Protein AF-A0A319E887-F1 (afdb_monomer_lite)

Structure (mmCIF, N/CA/C/O backbone):
data_AF-A0A319E887-F1
#
_entry.id   AF-A0A319E887-F1
#
loop_
_atom_site.group_PDB
_atom_site.id
_atom_site.type_symbol
_atom_site.label_atom_id
_atom_site.label_alt_id
_atom_site.label_comp_id
_atom_site.label_asym_id
_atom_site.label_entity_id
_atom_site.label_seq_id
_atom_site.pdbx_PDB_ins_code
_atom_site.Cartn_x
_atom_site.Cartn_y
_atom_site.Cartn_z
_atom_site.occupancy
_atom_site.B_iso_or_equiv
_atom_site.auth_seq_id
_atom_site.auth_comp_id
_atom_site.auth_asym_id
_atom_site.auth_atom_id
_atom_site.pdbx_PDB_model_num
ATOM 1 N N . LEU A 1 1 ? -23.318 -14.207 15.884 1.00 44.56 1 LEU A N 1
ATOM 2 C CA . LEU A 1 1 ? -22.005 -13.521 15.954 1.00 44.56 1 LEU A CA 1
ATOM 3 C C . LEU A 1 1 ? -22.056 -12.287 15.061 1.00 44.56 1 LEU A C 1
ATOM 5 O O . LEU A 1 1 ? -21.922 -12.407 13.850 1.00 44.56 1 LEU A O 1
ATOM 9 N N . SER A 1 2 ? -22.345 -11.119 15.631 1.00 49.19 2 SER A N 1
ATOM 10 C CA . SER A 1 2 ? -22.361 -9.844 14.908 1.00 49.19 2 SER A CA 1
ATOM 11 C C . SER A 1 2 ? -20.940 -9.497 14.448 1.00 49.19 2 SER A C 1
ATOM 13 O O . SER A 1 2 ? -20.054 -9.247 15.262 1.00 49.19 2 SER A O 1
ATOM 15 N N . ARG A 1 3 ? -20.697 -9.515 13.132 1.00 58.97 3 ARG A N 1
ATOM 16 C CA . ARG A 1 3 ? -19.466 -8.973 12.545 1.00 58.97 3 ARG A CA 1
ATOM 17 C C . ARG A 1 3 ? -19.512 -7.457 12.712 1.00 58.97 3 ARG A C 1
ATOM 19 O O . ARG A 1 3 ? -20.282 -6.795 12.025 1.00 58.97 3 ARG A O 1
ATOM 26 N N . LEU A 1 4 ? -18.730 -6.914 13.643 1.00 59.38 4 LEU A N 1
ATOM 27 C CA . LEU A 1 4 ? -18.526 -5.468 13.698 1.00 59.38 4 LEU A CA 1
ATOM 28 C C . LEU A 1 4 ? -17.950 -5.005 12.349 1.00 59.38 4 LEU A C 1
ATOM 30 O O . LEU A 1 4 ? -17.060 -5.682 11.822 1.00 59.38 4 LEU A O 1
ATOM 34 N N . PRO A 1 5 ? -18.423 -3.881 11.788 1.00 69.31 5 PRO A N 1
ATOM 35 C CA . PRO A 1 5 ? -17.840 -3.333 10.573 1.00 69.31 5 PRO A CA 1
ATOM 36 C C . PRO A 1 5 ? -16.349 -3.052 10.804 1.00 69.31 5 PRO A C 1
ATOM 38 O O . PRO A 1 5 ? -15.955 -2.466 11.817 1.00 69.31 5 PRO A O 1
ATOM 41 N N . SER A 1 6 ? -15.504 -3.505 9.879 1.00 81.06 6 SER A N 1
ATOM 42 C CA . SER A 1 6 ? -14.066 -3.244 9.905 1.00 81.06 6 SER A CA 1
ATOM 43 C C . SER A 1 6 ? -13.723 -2.097 8.967 1.00 81.06 6 SER A C 1
ATOM 45 O O . SER A 1 6 ? -14.077 -2.142 7.792 1.00 81.06 6 SER A O 1
ATOM 47 N N . TRP A 1 7 ? -13.020 -1.093 9.477 1.00 86.81 7 TRP A N 1
ATOM 48 C CA . TRP A 1 7 ? -12.606 0.080 8.718 1.00 86.81 7 TRP A CA 1
ATOM 49 C C . TRP A 1 7 ? -11.103 0.030 8.487 1.00 86.81 7 TRP A C 1
ATOM 51 O O . TRP A 1 7 ? -10.331 -0.059 9.443 1.00 86.81 7 TRP A O 1
ATOM 61 N N . MET A 1 8 ? -10.689 0.105 7.225 1.00 88.69 8 MET A N 1
ATOM 62 C CA . MET A 1 8 ? -9.284 0.302 6.890 1.00 88.69 8 MET A CA 1
ATOM 63 C C . MET A 1 8 ? -8.912 1.766 7.105 1.00 88.69 8 MET A C 1
ATOM 65 O O . MET A 1 8 ? -9.598 2.668 6.630 1.00 88.69 8 MET A O 1
ATOM 69 N N . VAL A 1 9 ? -7.823 1.995 7.828 1.00 88.75 9 VAL A N 1
ATOM 70 C CA . VAL A 1 9 ? -7.299 3.326 8.124 1.00 88.75 9 VAL A CA 1
ATOM 71 C C . VAL A 1 9 ? -5.959 3.466 7.430 1.00 88.75 9 VAL A C 1
ATOM 73 O O . VAL A 1 9 ? -4.987 2.807 7.801 1.00 88.75 9 VAL A O 1
ATOM 76 N N . VAL A 1 10 ? -5.912 4.327 6.418 1.00 88.44 10 VAL A N 1
ATOM 77 C CA . VAL A 1 10 ? -4.685 4.606 5.673 1.00 88.44 10 VAL A CA 1
ATOM 78 C C . VAL A 1 10 ? -3.754 5.428 6.557 1.00 88.44 10 VAL A C 1
ATOM 80 O O . VAL A 1 10 ? -4.035 6.583 6.867 1.00 88.44 10 VAL A O 1
ATOM 83 N N . LEU A 1 11 ? -2.649 4.820 6.982 1.00 84.88 11 LEU A N 1
ATOM 84 C CA . LEU A 1 11 ? -1.625 5.485 7.796 1.00 84.88 11 LEU A CA 1
ATOM 85 C C . LEU A 1 11 ? -0.485 6.052 6.956 1.00 84.88 11 LEU A C 1
ATOM 87 O O . LEU A 1 11 ? 0.272 6.900 7.427 1.00 84.88 11 LEU A O 1
ATOM 91 N N . ARG A 1 12 ? -0.349 5.563 5.723 1.00 83.38 12 ARG A N 1
ATOM 92 C CA . ARG A 1 12 ? 0.717 5.936 4.804 1.00 83.38 12 ARG A CA 1
ATOM 93 C C . ARG A 1 12 ? 0.230 5.849 3.367 1.00 83.38 12 ARG A C 1
ATOM 95 O O . ARG A 1 12 ? -0.506 4.928 3.020 1.00 83.38 12 ARG A O 1
ATOM 102 N N . VAL A 1 13 ? 0.702 6.782 2.549 1.00 85.94 13 VAL A N 1
ATOM 103 C CA . VAL A 1 13 ? 0.566 6.748 1.094 1.00 85.94 13 VAL A CA 1
ATOM 104 C C . VAL A 1 13 ? 1.954 6.536 0.496 1.00 85.94 13 VAL A C 1
ATOM 106 O O . VAL A 1 13 ? 2.911 7.179 0.922 1.00 85.94 13 VAL A O 1
ATOM 109 N N . VAL A 1 14 ? 2.065 5.614 -0.452 1.00 84.31 14 VAL A N 1
ATOM 110 C CA . VAL A 1 14 ? 3.264 5.358 -1.253 1.00 84.31 14 VAL A CA 1
ATOM 111 C C . VAL A 1 14 ? 2.882 5.600 -2.702 1.00 84.31 14 VAL A C 1
ATOM 113 O O . VAL A 1 14 ? 1.953 4.966 -3.202 1.00 84.31 14 VAL A O 1
ATOM 116 N N . VAL A 1 15 ? 3.565 6.527 -3.365 1.00 85.19 15 VAL A N 1
ATOM 117 C CA . VAL A 1 15 ? 3.365 6.774 -4.793 1.00 85.19 15 VAL A CA 1
ATOM 118 C C . VAL A 1 15 ? 4.431 6.003 -5.564 1.00 85.19 15 VAL A C 1
ATOM 120 O O . VAL A 1 15 ? 5.600 6.019 -5.202 1.00 85.19 15 VAL A O 1
ATOM 123 N N . ILE A 1 16 ? 4.015 5.274 -6.593 1.00 85.56 16 ILE A N 1
ATOM 124 C CA . ILE A 1 16 ? 4.886 4.472 -7.448 1.00 85.56 16 ILE A CA 1
ATOM 125 C C . ILE A 1 16 ? 4.888 5.131 -8.819 1.00 85.56 16 ILE A C 1
ATOM 127 O O . ILE A 1 16 ? 3.895 5.046 -9.542 1.00 85.56 16 ILE A O 1
ATOM 131 N N . HIS A 1 17 ? 5.989 5.794 -9.163 1.00 86.00 17 HIS A N 1
ATOM 132 C CA . HIS A 1 17 ? 6.174 6.428 -10.465 1.00 86.00 17 HIS A CA 1
ATOM 133 C C . HIS A 1 17 ? 6.792 5.438 -11.453 1.00 86.00 17 HIS A C 1
ATOM 135 O O . HIS A 1 1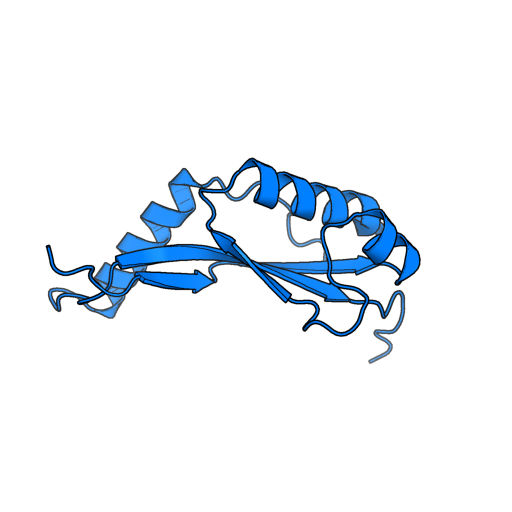7 ? 7.997 5.196 -11.425 1.00 86.00 17 HIS A O 1
ATOM 141 N N . ALA A 1 18 ? 5.980 4.853 -12.330 1.00 84.88 18 ALA A N 1
ATOM 142 C CA . ALA A 1 18 ? 6.462 3.936 -13.361 1.00 84.88 18 ALA A CA 1
ATOM 143 C C . ALA A 1 18 ? 5.573 3.991 -14.606 1.00 84.88 18 ALA A C 1
ATOM 145 O O . ALA A 1 18 ? 4.393 4.320 -14.518 1.00 84.88 18 ALA A O 1
ATOM 146 N N . ASP A 1 19 ? 6.122 3.646 -15.769 1.00 86.25 19 ASP A N 1
ATOM 147 C CA . ASP A 1 19 ? 5.338 3.582 -17.002 1.00 86.25 19 ASP A CA 1
ATOM 148 C C . ASP A 1 19 ? 4.281 2.457 -16.969 1.00 86.25 19 ASP A C 1
ATOM 150 O O . ASP A 1 19 ? 4.317 1.533 -16.149 1.00 86.25 19 ASP A O 1
ATOM 154 N N . GLN A 1 20 ? 3.309 2.524 -17.884 1.00 84.12 20 GLN A N 1
ATOM 155 C CA . GLN A 1 20 ? 2.233 1.529 -17.967 1.00 84.12 20 GLN A CA 1
ATOM 156 C C . GLN A 1 20 ? 2.753 0.102 -18.178 1.00 84.12 20 GLN A C 1
ATOM 158 O O . GLN A 1 20 ? 2.169 -0.840 -17.641 1.00 84.12 20 GLN A O 1
ATOM 163 N N . GLN A 1 21 ? 3.845 -0.076 -18.927 1.00 86.06 21 GLN A N 1
ATOM 164 C CA . GLN A 1 21 ? 4.407 -1.397 -19.203 1.00 86.06 21 GLN A CA 1
ATOM 165 C C . GLN A 1 21 ? 4.957 -2.037 -17.924 1.00 86.06 21 GLN A C 1
ATOM 167 O O . GLN A 1 21 ? 4.718 -3.216 -17.662 1.00 86.06 21 GLN A O 1
ATOM 172 N N . THR A 1 22 ? 5.649 -1.254 -17.103 1.00 87.12 22 THR A N 1
ATOM 173 C CA . THR A 1 22 ? 6.185 -1.656 -15.803 1.00 87.12 22 THR A CA 1
ATOM 174 C C . THR A 1 22 ? 5.056 -2.014 -14.846 1.00 87.12 22 THR A C 1
ATOM 176 O O . THR A 1 22 ? 5.099 -3.064 -14.202 1.00 87.12 22 THR A O 1
ATOM 179 N N . GLY A 1 23 ? 3.996 -1.201 -14.820 1.00 85.25 23 GLY A N 1
ATOM 180 C CA . GLY A 1 23 ? 2.785 -1.511 -14.066 1.00 85.25 23 GLY A CA 1
ATOM 181 C C . GLY A 1 23 ? 2.161 -2.843 -14.490 1.00 85.25 23 GLY A C 1
ATOM 182 O O . GLY A 1 23 ? 1.951 -3.718 -13.651 1.00 85.25 23 GLY A O 1
ATOM 183 N N . ALA A 1 24 ? 1.934 -3.039 -15.791 1.00 84.62 24 ALA A N 1
ATOM 184 C CA . ALA A 1 24 ? 1.275 -4.232 -16.320 1.00 84.62 24 ALA A CA 1
ATOM 185 C C . ALA A 1 24 ? 2.096 -5.504 -16.062 1.00 84.62 24 ALA A C 1
ATOM 187 O O . ALA A 1 24 ? 1.549 -6.527 -15.658 1.00 84.62 24 ALA A O 1
ATOM 188 N N . ARG A 1 25 ? 3.424 -5.431 -16.224 1.00 86.94 25 ARG A N 1
ATOM 189 C CA . ARG A 1 25 ? 4.338 -6.556 -15.968 1.00 86.94 25 ARG A CA 1
ATOM 190 C C . ARG A 1 25 ? 4.434 -6.935 -14.495 1.00 86.94 25 ARG A C 1
ATOM 192 O O . ARG A 1 25 ? 4.743 -8.085 -14.203 1.00 86.94 25 ARG A O 1
ATOM 199 N N . SER A 1 26 ? 4.193 -5.995 -13.580 1.00 86.25 26 SER A N 1
ATOM 200 C CA . SER A 1 26 ? 4.239 -6.283 -12.144 1.00 86.25 26 SER A CA 1
ATOM 201 C C . SER A 1 26 ? 3.102 -7.203 -11.688 1.00 86.25 26 SER A C 1
ATOM 203 O O . SER A 1 26 ? 3.251 -7.898 -10.690 1.00 86.25 26 SER A O 1
ATOM 205 N N . GLY A 1 27 ? 1.952 -7.180 -12.377 1.00 85.88 27 GLY A N 1
ATOM 206 C CA . GLY A 1 27 ? 0.726 -7.847 -11.925 1.00 85.88 27 GLY A CA 1
ATOM 207 C C . GLY A 1 27 ? 0.131 -7.268 -10.631 1.00 85.88 27 GLY A C 1
ATOM 208 O O . GLY A 1 27 ? -0.870 -7.780 -10.139 1.00 85.88 27 GLY A O 1
ATOM 209 N N . LEU A 1 28 ? 0.724 -6.205 -10.074 1.00 84.81 28 LEU A N 1
ATOM 210 C CA . LEU A 1 28 ? 0.302 -5.576 -8.818 1.00 84.81 28 LEU A CA 1
ATOM 211 C C . LEU A 1 28 ? -0.683 -4.428 -9.045 1.00 84.81 28 LEU A C 1
ATOM 213 O O . LEU A 1 28 ? -1.416 -4.039 -8.141 1.00 84.81 28 LEU A O 1
ATOM 217 N N . VAL A 1 29 ? -0.712 -3.844 -10.236 1.00 77.25 29 VAL A N 1
ATOM 218 C CA . VAL A 1 29 ? -1.559 -2.688 -10.531 1.00 77.25 29 VAL A CA 1
ATOM 219 C C . VAL A 1 29 ? -2.477 -3.008 -11.704 1.00 77.25 29 VAL A C 1
ATOM 221 O O . VAL A 1 29 ? -2.042 -3.542 -12.723 1.00 77.25 29 VAL A O 1
ATOM 224 N N . GLY A 1 30 ? -3.765 -2.698 -11.548 1.00 65.38 30 GLY A N 1
ATOM 225 C CA . GLY A 1 30 ? -4.783 -2.858 -12.585 1.00 65.38 30 GLY A CA 1
ATOM 226 C C . GLY A 1 30 ? -4.628 -1.787 -13.660 1.00 65.38 30 GLY A C 1
ATOM 227 O O . GLY A 1 30 ? -5.370 -0.813 -13.690 1.00 65.38 30 GLY A O 1
ATOM 228 N N . VAL A 1 31 ? -3.632 -1.937 -14.538 1.00 60.94 31 VAL A N 1
ATOM 229 C CA . VAL A 1 31 ? -3.310 -0.955 -15.598 1.00 60.94 31 VAL A CA 1
ATOM 230 C C . VAL A 1 31 ? -4.424 -0.834 -16.655 1.00 60.94 31 VAL A C 1
ATOM 232 O O . VAL A 1 31 ? -4.417 0.090 -17.462 1.00 60.94 31 VAL A O 1
ATOM 235 N N . LEU A 1 32 ? -5.425 -1.720 -16.626 1.00 55.56 32 LEU A N 1
ATOM 236 C CA . LEU A 1 32 ? -6.533 -1.801 -17.584 1.00 55.56 32 LEU A CA 1
ATOM 237 C C . LEU A 1 32 ? -7.827 -1.119 -17.095 1.00 55.56 32 LEU A C 1
ATOM 239 O O . LEU A 1 32 ? -8.916 -1.648 -17.294 1.00 55.56 32 LEU A O 1
ATOM 243 N N . GLY A 1 33 ? -7.720 0.064 -16.481 1.00 54.41 33 GLY A N 1
ATOM 244 C CA . GLY A 1 33 ? -8.880 0.920 -16.180 1.00 54.41 33 GLY A CA 1
ATOM 245 C C . GLY A 1 33 ? -9.368 0.924 -14.730 1.00 54.41 33 GLY A C 1
ATOM 246 O O . GLY A 1 33 ? -10.348 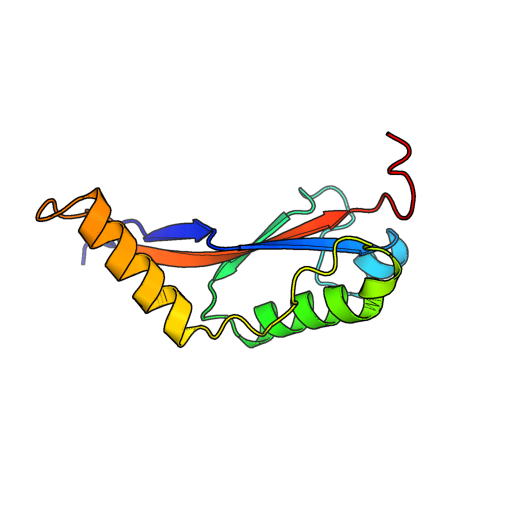1.608 -14.436 1.00 54.41 33 GLY A O 1
ATOM 247 N N . ASP A 1 34 ? -8.677 0.241 -13.815 1.00 53.97 34 ASP A N 1
ATOM 248 C CA . ASP A 1 34 ? -8.947 0.382 -12.385 1.00 53.97 34 ASP A CA 1
ATOM 249 C C . ASP A 1 34 ? -8.337 1.676 -11.843 1.00 53.97 34 ASP A C 1
ATOM 251 O O . ASP A 1 34 ? -7.326 2.184 -12.344 1.00 53.97 34 ASP A O 1
ATOM 255 N N . ALA A 1 35 ? -8.932 2.211 -10.771 1.00 57.78 35 ALA A N 1
ATOM 256 C CA . ALA A 1 35 ? -8.286 3.266 -10.005 1.00 57.78 35 ALA A CA 1
ATOM 257 C C . ALA A 1 35 ? -6.869 2.780 -9.639 1.00 57.78 35 ALA A C 1
ATOM 259 O O . ALA A 1 35 ? -6.735 1.686 -9.082 1.00 57.78 35 ALA A O 1
ATOM 260 N N . PRO A 1 36 ? -5.804 3.556 -9.911 1.00 78.00 36 PRO A N 1
ATOM 261 C CA . PRO A 1 36 ? -4.419 3.120 -9.732 1.00 78.00 36 PRO A CA 1
ATOM 262 C C . PRO A 1 36 ? -4.021 3.042 -8.247 1.00 78.00 36 PRO A C 1
ATOM 264 O O . PRO A 1 36 ? -2.869 3.241 -7.888 1.00 78.00 36 PRO A O 1
ATOM 267 N N . VAL A 1 37 ? -4.981 2.819 -7.354 1.00 86.31 37 VAL A N 1
ATOM 268 C CA . VAL A 1 37 ? -4.852 2.894 -5.908 1.00 86.31 37 VAL A CA 1
ATOM 269 C C . VAL A 1 37 ? -5.177 1.538 -5.305 1.00 86.31 37 VAL A C 1
ATOM 271 O O . VAL A 1 37 ? -6.224 0.962 -5.573 1.00 86.31 37 VAL A O 1
ATOM 274 N N . GLN A 1 38 ? -4.287 1.051 -4.449 1.00 88.56 38 GLN A N 1
ATOM 275 C CA . GLN A 1 38 ? -4.427 -0.211 -3.736 1.00 88.56 38 GLN A CA 1
ATOM 276 C C . GLN A 1 38 ? -4.269 0.057 -2.243 1.00 88.56 38 GLN A C 1
ATOM 278 O O . GLN A 1 38 ? -3.235 0.555 -1.805 1.00 88.56 38 GLN A O 1
ATOM 283 N N . ILE A 1 39 ? -5.306 -0.232 -1.456 1.00 90.00 39 ILE A N 1
ATOM 284 C CA . ILE A 1 39 ? -5.269 -0.094 0.004 1.00 90.00 39 ILE A CA 1
ATOM 285 C C . ILE A 1 39 ? -5.043 -1.481 0.588 1.00 90.00 39 ILE A C 1
ATOM 287 O O . ILE A 1 39 ? -5.900 -2.353 0.470 1.00 90.00 39 ILE A O 1
ATOM 291 N N . ILE A 1 40 ? -3.881 -1.677 1.202 1.00 89.50 40 ILE A N 1
ATOM 292 C CA . ILE A 1 40 ? -3.420 -2.984 1.662 1.00 89.50 40 ILE A CA 1
ATOM 293 C C . ILE A 1 40 ? -3.238 -2.929 3.180 1.00 89.50 40 ILE A C 1
ATOM 295 O O . ILE A 1 40 ? -2.482 -2.078 3.665 1.00 89.50 40 ILE A O 1
ATOM 299 N N . PRO A 1 41 ? -3.916 -3.794 3.953 1.00 90.88 41 PRO A N 1
ATOM 300 C CA . PRO A 1 41 ? -3.657 -3.945 5.378 1.00 90.88 41 PRO A CA 1
ATOM 301 C C . PRO A 1 41 ? -2.177 -4.209 5.651 1.00 90.88 41 PRO A C 1
ATOM 303 O O . PRO A 1 41 ? -1.545 -5.014 4.973 1.00 90.88 41 PRO A O 1
ATOM 306 N N . VAL A 1 42 ? -1.623 -3.583 6.689 1.00 87.75 42 VAL A N 1
ATOM 307 C CA . VAL A 1 42 ? -0.198 -3.761 7.044 1.00 87.75 42 VAL A CA 1
ATOM 308 C C . VAL A 1 42 ? 0.159 -5.204 7.424 1.00 87.75 42 VAL A C 1
ATOM 310 O O . VAL A 1 42 ? 1.331 -5.572 7.402 1.00 87.75 42 VAL A O 1
ATOM 313 N N . ASP A 1 43 ? -0.844 -6.009 7.781 1.00 87.69 43 ASP A N 1
ATOM 314 C CA . ASP A 1 43 ? -0.683 -7.415 8.149 1.00 87.69 43 ASP A CA 1
ATOM 315 C C . ASP A 1 43 ? -0.533 -8.329 6.913 1.00 87.69 43 ASP A C 1
ATOM 317 O O . ASP A 1 43 ? -0.025 -9.442 7.038 1.00 87.69 43 ASP A O 1
ATOM 321 N N . GLU A 1 44 ? -0.898 -7.863 5.709 1.00 89.88 44 GLU A N 1
ATOM 322 C CA . GLU A 1 44 ? -0.692 -8.577 4.436 1.00 89.88 44 GLU A CA 1
ATOM 323 C C . GLU A 1 44 ? 0.746 -8.372 3.930 1.00 89.88 44 GLU A C 1
ATOM 325 O O . GLU A 1 44 ? 0.994 -7.744 2.899 1.00 89.88 44 GLU A O 1
ATOM 330 N N . ARG A 1 45 ? 1.712 -8.884 4.702 1.00 87.44 45 ARG A N 1
ATOM 331 C CA . ARG A 1 45 ? 3.151 -8.589 4.563 1.00 87.44 45 ARG A CA 1
ATOM 332 C C . ARG A 1 45 ? 3.690 -8.837 3.157 1.00 87.44 45 ARG A C 1
ATOM 334 O O . ARG A 1 45 ? 4.388 -7.975 2.640 1.00 87.44 45 ARG A O 1
ATOM 341 N N . ASP A 1 46 ? 3.334 -9.960 2.538 1.00 90.00 46 ASP A N 1
ATOM 342 C CA . ASP A 1 46 ? 3.845 -10.329 1.211 1.00 90.00 46 ASP A CA 1
ATOM 343 C C . ASP A 1 46 ? 3.372 -9.349 0.136 1.00 90.00 46 ASP A C 1
ATOM 345 O O . ASP A 1 46 ? 4.147 -8.930 -0.722 1.00 90.00 46 ASP A O 1
ATOM 349 N N . ARG A 1 47 ? 2.109 -8.915 0.224 1.00 90.06 47 ARG A N 1
ATOM 350 C CA . ARG A 1 47 ? 1.577 -7.890 -0.675 1.00 90.06 47 ARG A CA 1
ATOM 351 C C . ARG A 1 47 ? 2.249 -6.555 -0.402 1.00 90.06 47 ARG A C 1
ATOM 353 O O . ARG A 1 47 ? 2.748 -5.947 -1.335 1.00 90.06 47 ARG A O 1
ATOM 360 N N . VAL A 1 48 ? 2.329 -6.117 0.854 1.00 88.25 48 VAL A N 1
ATOM 361 C CA . VAL A 1 48 ? 3.012 -4.861 1.208 1.00 88.25 48 VAL A CA 1
ATOM 362 C C . VAL A 1 48 ? 4.453 -4.838 0.683 1.00 88.25 48 VAL A C 1
ATOM 364 O O . VAL A 1 48 ? 4.838 -3.858 0.049 1.00 88.25 48 VAL A O 1
ATOM 367 N N . GLU A 1 49 ? 5.226 -5.909 0.878 1.00 88.38 49 GLU A N 1
ATOM 368 C CA . GLU A 1 49 ? 6.612 -5.992 0.397 1.00 88.38 49 GLU A CA 1
ATOM 369 C C . GLU A 1 49 ? 6.678 -5.969 -1.135 1.00 88.38 49 GLU A C 1
ATOM 371 O O . GLU A 1 49 ? 7.526 -5.274 -1.685 1.00 88.38 49 GLU A O 1
ATOM 376 N N . ALA A 1 50 ? 5.759 -6.636 -1.843 1.00 89.94 50 ALA A N 1
ATOM 377 C CA . ALA A 1 50 ? 5.732 -6.622 -3.307 1.00 89.94 50 ALA A CA 1
ATOM 378 C C . ALA A 1 50 ? 5.543 -5.204 -3.883 1.00 89.94 50 ALA A C 1
ATOM 380 O O . ALA A 1 50 ? 6.257 -4.810 -4.808 1.00 89.94 50 ALA A O 1
ATOM 381 N N . TYR A 1 51 ? 4.632 -4.400 -3.320 1.00 88.94 51 TYR A N 1
ATOM 382 C CA . TYR A 1 51 ? 4.455 -3.011 -3.771 1.00 88.94 51 TYR A CA 1
ATOM 383 C C . TYR A 1 51 ? 5.607 -2.102 -3.336 1.00 88.94 51 TYR A C 1
ATOM 385 O O . TYR A 1 51 ? 5.987 -1.212 -4.095 1.00 88.94 51 TYR A O 1
ATOM 393 N N . LEU A 1 52 ? 6.180 -2.309 -2.144 1.00 87.25 52 LEU A N 1
ATOM 394 C CA . LEU A 1 52 ? 7.371 -1.567 -1.714 1.00 87.25 52 LEU A CA 1
ATOM 395 C C . LEU A 1 52 ? 8.573 -1.876 -2.614 1.00 87.25 52 LEU A C 1
ATOM 397 O O . LEU A 1 52 ? 9.291 -0.956 -2.988 1.00 87.25 52 LEU A O 1
ATOM 401 N N . ALA A 1 53 ? 8.756 -3.133 -3.020 1.00 88.25 53 ALA A N 1
ATOM 402 C CA . ALA A 1 53 ? 9.795 -3.528 -3.964 1.00 88.25 53 ALA A CA 1
ATOM 403 C C . ALA A 1 53 ? 9.580 -2.886 -5.342 1.00 88.25 53 ALA A C 1
ATOM 405 O O . ALA A 1 53 ? 10.536 -2.400 -5.945 1.00 88.25 53 ALA A O 1
ATOM 406 N N . LEU A 1 54 ? 8.330 -2.816 -5.821 1.00 87.62 54 LEU A N 1
ATOM 407 C CA . LEU A 1 54 ? 8.001 -2.097 -7.054 1.00 87.62 54 LEU A CA 1
ATOM 408 C C . LEU A 1 54 ? 8.300 -0.592 -6.935 1.00 87.62 54 LEU A C 1
ATOM 410 O O . LEU A 1 54 ? 8.829 -0.004 -7.880 1.00 87.62 54 LEU A O 1
ATOM 414 N N . ALA A 1 55 ? 7.992 0.023 -5.789 1.00 85.94 55 ALA A N 1
ATOM 415 C CA . ALA A 1 55 ? 8.307 1.424 -5.511 1.00 85.94 55 ALA A CA 1
ATOM 416 C C . ALA A 1 55 ? 9.824 1.673 -5.500 1.00 85.94 55 ALA A C 1
ATOM 418 O O . ALA A 1 55 ? 10.303 2.568 -6.190 1.00 85.94 55 ALA A O 1
ATOM 419 N N . GLU A 1 56 ? 10.586 0.841 -4.784 1.00 85.19 56 GLU A N 1
ATOM 420 C CA . GLU A 1 56 ? 12.046 0.946 -4.675 1.00 85.19 56 GLU A CA 1
ATOM 421 C C . GLU A 1 56 ? 12.733 0.741 -6.034 1.00 85.19 56 GLU A C 1
ATOM 423 O O . GLU A 1 56 ? 13.601 1.522 -6.420 1.00 85.19 56 GLU A O 1
ATOM 428 N N . ALA A 1 57 ? 12.296 -0.250 -6.820 1.00 86.75 57 ALA A N 1
ATOM 429 C CA . ALA A 1 57 ? 12.829 -0.494 -8.161 1.00 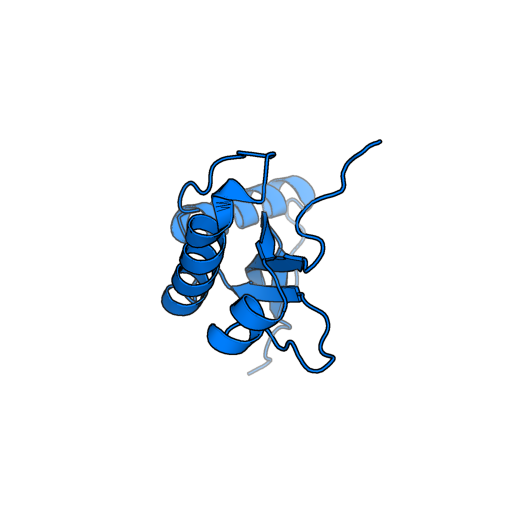86.75 57 ALA A CA 1
ATOM 430 C C . ALA A 1 57 ? 12.648 0.711 -9.104 1.00 86.75 57 ALA A C 1
ATOM 432 O O . ALA A 1 57 ? 13.448 0.909 -10.020 1.00 86.75 57 ALA A O 1
ATOM 433 N N . ASN A 1 58 ? 11.625 1.534 -8.854 1.00 84.38 58 ASN A N 1
ATOM 434 C CA . ASN A 1 58 ? 11.302 2.732 -9.625 1.00 84.38 58 ASN A CA 1
ATOM 435 C C . ASN A 1 58 ? 11.643 4.039 -8.889 1.00 84.38 58 ASN A C 1
ATOM 437 O O . ASN A 1 58 ? 11.255 5.116 -9.335 1.00 84.38 58 ASN A O 1
ATOM 441 N N . LYS A 1 59 ? 12.414 3.976 -7.796 1.00 78.25 59 LYS A N 1
ATOM 442 C CA . LYS A 1 59 ? 12.736 5.128 -6.939 1.00 78.25 59 LYS A CA 1
ATOM 443 C C . LYS A 1 59 ? 13.404 6.283 -7.689 1.00 78.25 59 LYS A C 1
ATOM 445 O O . LYS A 1 59 ? 13.187 7.439 -7.359 1.00 78.25 59 LYS A O 1
ATOM 450 N N . ARG A 1 60 ? 14.166 5.987 -8.748 1.00 74.94 60 ARG A N 1
ATOM 451 C CA . ARG A 1 60 ? 14.797 7.005 -9.614 1.00 74.94 60 ARG A CA 1
ATOM 452 C C . ARG A 1 60 ? 13.799 7.952 -10.291 1.00 74.94 60 ARG A C 1
ATOM 454 O O . ARG A 1 60 ? 14.200 9.024 -10.728 1.00 74.94 60 ARG A O 1
ATOM 461 N N . ASN A 1 61 ? 12.527 7.569 -10.356 1.00 68.12 61 ASN A N 1
ATOM 462 C CA . ASN A 1 61 ? 11.455 8.367 -10.938 1.00 68.12 61 ASN A CA 1
ATOM 463 C C . ASN A 1 61 ? 10.741 9.262 -9.906 1.00 68.12 61 ASN A C 1
ATOM 465 O O . ASN A 1 61 ? 9.845 10.011 -10.291 1.00 68.12 61 ASN A O 1
ATOM 469 N N . ASP A 1 62 ? 11.112 9.187 -8.621 1.00 64.88 62 ASP A N 1
ATOM 470 C CA . ASP A 1 62 ? 10.516 9.964 -7.531 1.00 64.88 62 ASP A CA 1
ATOM 471 C C . ASP A 1 62 ? 11.593 10.788 -6.788 1.00 64.88 62 ASP A C 1
ATOM 473 O O . ASP A 1 62 ? 12.401 10.231 -6.043 1.00 64.88 62 ASP A O 1
ATOM 477 N N . PRO A 1 63 ? 11.630 12.123 -6.966 1.00 53.38 63 PRO A N 1
ATOM 478 C CA . PRO A 1 63 ? 12.552 12.998 -6.241 1.00 53.38 63 PRO A CA 1
ATOM 479 C C . PRO A 1 63 ? 12.142 13.231 -4.775 1.00 53.38 63 PRO A C 1
ATOM 481 O O . PRO A 1 63 ? 12.902 13.829 -4.012 1.00 53.38 63 PRO A O 1
ATOM 484 N N . SER A 1 64 ? 10.956 12.781 -4.348 1.00 56.41 64 SER A N 1
ATOM 485 C CA . SER A 1 64 ? 10.483 12.905 -2.969 1.00 56.41 64 SER A CA 1
ATOM 486 C C . SER A 1 64 ? 10.921 11.695 -2.142 1.00 56.41 64 SER A C 1
ATOM 488 O O . SER A 1 64 ? 10.155 10.814 -1.766 1.00 56.41 64 SER A O 1
ATOM 490 N N . GLU A 1 65 ? 12.216 11.663 -1.845 1.00 56.75 65 GLU A N 1
ATOM 491 C CA . GLU A 1 65 ? 12.915 10.593 -1.134 1.00 56.75 65 GLU A CA 1
ATOM 492 C C . GLU A 1 65 ? 12.539 10.501 0.364 1.00 56.75 65 GLU A C 1
ATOM 494 O O . GLU A 1 65 ? 13.386 10.535 1.253 1.00 56.75 65 GLU A O 1
ATOM 499 N N . LYS A 1 66 ? 11.248 10.406 0.700 1.00 51.28 66 LYS A N 1
ATOM 500 C CA . LYS A 1 66 ? 10.804 10.203 2.083 1.00 51.28 66 LYS A CA 1
ATOM 501 C C . LYS A 1 66 ? 10.716 8.719 2.391 1.00 51.28 66 LYS A C 1
ATOM 503 O O . LYS A 1 66 ? 9.652 8.104 2.307 1.00 51.28 66 LYS A O 1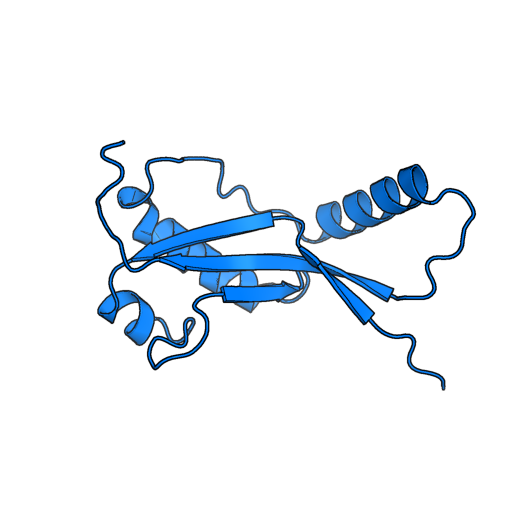
ATOM 508 N N . ASP A 1 67 ? 11.881 8.192 2.761 1.00 51.28 67 ASP A N 1
ATOM 509 C CA . ASP A 1 67 ? 12.098 6.989 3.558 1.00 51.28 67 ASP A CA 1
ATOM 510 C C . ASP A 1 67 ? 11.061 5.890 3.322 1.00 51.28 67 ASP A C 1
ATOM 512 O O . ASP A 1 67 ? 10.109 5.721 4.089 1.00 51.28 67 ASP A O 1
ATOM 516 N N . LEU A 1 68 ? 11.313 5.029 2.335 1.00 54.06 68 LEU A N 1
ATOM 517 C CA . LEU A 1 68 ? 10.764 3.667 2.248 1.00 54.06 68 LEU A CA 1
ATOM 518 C C . LEU A 1 68 ? 11.188 2.794 3.454 1.00 54.06 68 LEU A C 1
ATOM 520 O O . LEU A 1 68 ? 11.229 1.571 3.358 1.00 54.06 68 LEU A O 1
ATOM 524 N N . GLN A 1 69 ? 11.484 3.388 4.620 1.00 52.69 69 GLN A N 1
ATOM 525 C CA . GLN A 1 69 ? 11.640 2.663 5.867 1.00 52.69 69 GLN A CA 1
ATOM 526 C C . GLN A 1 69 ? 10.397 1.807 6.073 1.00 52.69 69 GLN A C 1
ATOM 528 O O . GLN A 1 69 ? 9.283 2.314 6.251 1.00 52.69 69 GLN A O 1
ATOM 533 N N . ARG A 1 70 ? 10.640 0.495 5.993 1.00 55.72 70 ARG A N 1
ATOM 534 C CA . ARG A 1 70 ? 9.741 -0.614 6.291 1.00 55.72 70 ARG A CA 1
ATOM 535 C C . ARG A 1 70 ? 8.905 -0.260 7.509 1.00 55.72 70 ARG A C 1
ATOM 537 O O . ARG A 1 70 ? 9.352 -0.382 8.647 1.00 55.72 70 ARG A O 1
ATOM 544 N N . TYR A 1 71 ? 7.696 0.227 7.257 1.00 55.97 71 TYR A N 1
ATOM 545 C CA . TYR A 1 71 ? 6.749 0.578 8.299 1.00 55.97 71 TYR A CA 1
ATOM 546 C C . TYR A 1 71 ? 6.360 -0.733 8.979 1.00 55.97 71 TYR A C 1
ATOM 548 O O . TYR A 1 71 ? 5.583 -1.519 8.441 1.00 55.97 71 TYR A O 1
ATOM 556 N N . LEU A 1 72 ? 7.004 -1.032 10.107 1.00 56.56 72 LEU A N 1
ATOM 557 C CA . LEU A 1 72 ? 6.821 -2.294 10.808 1.00 56.56 72 LEU A CA 1
ATOM 558 C C . LEU A 1 72 ? 5.340 -2.429 11.170 1.00 56.56 72 LEU A C 1
ATOM 560 O O . LEU A 1 72 ? 4.814 -1.641 11.951 1.00 56.56 72 LEU A O 1
ATOM 564 N N . ALA A 1 73 ? 4.671 -3.454 10.640 1.00 59.75 73 ALA A N 1
ATOM 565 C CA . ALA A 1 73 ? 3.260 -3.746 10.912 1.00 59.75 73 ALA A CA 1
ATOM 566 C C . ALA A 1 73 ? 2.902 -3.667 12.417 1.00 59.75 73 ALA A C 1
ATOM 568 O O . ALA A 1 73 ? 1.821 -3.222 12.797 1.00 59.75 73 ALA A O 1
ATOM 569 N N . HIS A 1 74 ? 3.856 -3.995 13.298 1.00 56.91 74 HIS A N 1
ATOM 570 C CA . HIS A 1 74 ? 3.698 -3.918 14.751 1.00 56.91 74 HIS A CA 1
ATOM 571 C C . HIS A 1 74 ? 3.613 -2.487 15.322 1.00 56.91 74 HIS A C 1
ATOM 573 O O . HIS A 1 74 ? 2.897 -2.272 16.304 1.00 56.91 74 HIS A O 1
ATOM 579 N N . SER A 1 75 ? 4.302 -1.497 14.742 1.00 73.44 75 SER A N 1
ATOM 580 C CA . SER A 1 75 ? 4.201 -0.098 15.188 1.00 73.44 75 SER A CA 1
ATOM 581 C C . SER A 1 75 ? 2.923 0.566 14.670 1.00 73.44 75 SER A C 1
ATOM 583 O O . SER A 1 75 ? 2.321 1.357 15.395 1.00 73.44 75 SER A O 1
ATOM 585 N N . ALA A 1 76 ? 2.445 0.169 13.487 1.00 78.38 76 ALA A N 1
ATOM 586 C CA . ALA A 1 76 ? 1.234 0.690 12.853 1.00 78.38 76 ALA A CA 1
ATOM 587 C C . ALA A 1 76 ? -0.023 0.517 13.723 1.00 78.38 76 ALA A C 1
ATOM 589 O O . ALA A 1 76 ? -0.753 1.473 13.992 1.00 78.38 76 ALA A O 1
ATOM 590 N N . HIS A 1 77 ? -0.247 -0.699 14.233 1.00 81.56 77 HIS A N 1
ATOM 591 C CA . HIS A 1 77 ? -1.379 -1.000 15.117 1.00 81.56 77 HIS A CA 1
ATOM 592 C C . HIS A 1 77 ? -1.312 -0.232 16.438 1.00 81.56 77 HIS A C 1
ATOM 594 O O . HIS A 1 77 ? -2.334 0.239 16.940 1.00 81.56 77 HIS A O 1
ATOM 600 N N . ARG A 1 78 ? -0.112 -0.090 17.014 1.00 81.38 78 ARG A N 1
ATOM 601 C CA . ARG A 1 78 ? 0.087 0.670 18.255 1.00 81.38 78 ARG A CA 1
ATOM 602 C C . ARG A 1 78 ? -0.178 2.159 18.033 1.00 81.38 78 ARG A C 1
ATOM 604 O O . ARG A 1 78 ? -0.928 2.744 18.809 1.00 81.38 78 ARG A O 1
ATOM 611 N N . ALA A 1 79 ? 0.383 2.734 16.972 1.00 82.00 79 ALA A N 1
ATOM 612 C CA . ALA A 1 79 ? 0.204 4.137 16.616 1.00 82.00 79 ALA A CA 1
ATOM 613 C C . ALA A 1 79 ? -1.272 4.467 16.357 1.00 82.00 79 ALA A C 1
ATOM 615 O O . ALA A 1 79 ? -1.783 5.457 16.879 1.00 82.00 79 ALA A O 1
ATOM 616 N N . LEU A 1 80 ? -1.985 3.598 15.629 1.00 85.75 80 LEU A N 1
ATOM 617 C CA . LEU A 1 80 ? -3.416 3.760 15.381 1.00 85.75 80 LEU A CA 1
ATOM 618 C C . LEU A 1 80 ? -4.223 3.720 16.682 1.00 85.75 80 LEU A C 1
ATOM 620 O O . LEU A 1 80 ? -5.012 4.628 16.932 1.00 85.75 80 LEU A O 1
ATOM 624 N N . ARG A 1 81 ? -3.995 2.718 17.543 1.00 83.62 81 ARG A N 1
ATOM 625 C CA . ARG A 1 81 ? -4.685 2.618 18.842 1.00 83.62 81 ARG A CA 1
ATOM 626 C C . ARG A 1 81 ? -4.422 3.828 19.732 1.00 83.62 81 ARG A C 1
ATOM 628 O O . ARG A 1 81 ? -5.359 4.359 20.318 1.00 83.62 81 ARG A O 1
ATOM 635 N N . GLN A 1 82 ? -3.169 4.271 19.814 1.00 84.81 82 GLN A N 1
ATOM 636 C CA . GLN A 1 82 ? -2.789 5.435 20.610 1.00 84.81 82 GLN A CA 1
ATOM 637 C C . GLN A 1 82 ? -3.486 6.699 20.101 1.00 84.81 82 GLN A C 1
ATOM 639 O O . GLN A 1 82 ? -4.092 7.420 20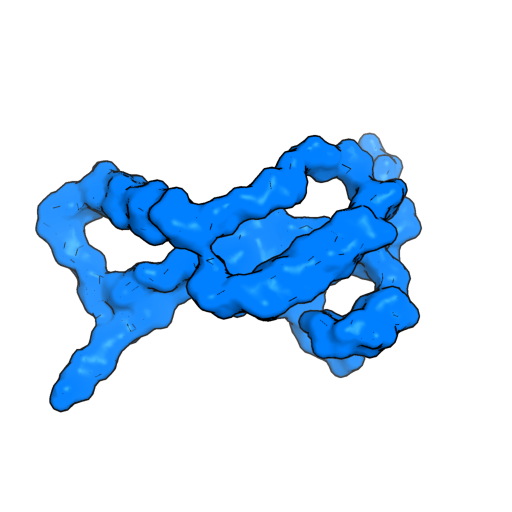.889 1.00 84.81 82 GLN A O 1
ATOM 644 N N . LYS A 1 83 ? -3.457 6.941 18.786 1.00 85.50 83 LYS A N 1
ATOM 645 C CA . LYS A 1 83 ? -4.061 8.132 18.183 1.00 85.50 83 LYS A CA 1
ATOM 646 C C . LYS A 1 83 ? -5.580 8.138 18.330 1.00 85.50 83 LYS A C 1
ATOM 648 O O . LYS A 1 83 ? -6.152 9.151 18.706 1.00 85.50 83 LYS A O 1
ATOM 653 N N . VAL A 1 84 ? -6.221 6.989 18.136 1.00 85.62 84 VAL A N 1
ATOM 654 C CA . VAL A 1 84 ? -7.660 6.814 18.375 1.00 85.62 84 VAL A CA 1
ATOM 655 C C . VAL A 1 84 ? -8.007 7.071 19.842 1.00 85.62 84 VAL A C 1
ATOM 657 O O . VAL A 1 84 ? -8.949 7.807 20.115 1.00 85.62 84 VAL A O 1
ATOM 660 N N . GLY A 1 85 ? -7.225 6.540 20.785 1.00 83.62 85 GLY A N 1
ATOM 661 C CA . GLY A 1 85 ? -7.414 6.805 22.213 1.00 83.62 85 GLY A CA 1
ATOM 662 C C . GLY A 1 85 ? -7.279 8.290 22.565 1.00 83.62 85 GLY A C 1
ATOM 663 O O . GLY A 1 85 ? -8.100 8.813 23.311 1.00 83.62 85 GLY A O 1
ATOM 664 N N . MET A 1 86 ? -6.304 8.993 21.981 1.00 84.38 86 MET A N 1
ATOM 665 C CA . MET A 1 86 ? -6.140 10.442 22.165 1.00 84.38 86 MET A CA 1
ATOM 666 C C . MET A 1 86 ? -7.296 11.250 21.562 1.00 84.38 86 MET A C 1
ATOM 668 O O . MET A 1 86 ? -7.733 12.226 22.161 1.00 84.38 86 MET A O 1
ATOM 672 N N . THR A 1 87 ? -7.792 10.867 20.382 1.00 84.06 87 THR A N 1
ATOM 673 C CA . THR A 1 87 ? -8.832 11.621 19.662 1.00 84.06 87 THR A CA 1
ATOM 674 C C . THR A 1 87 ? -10.236 11.369 20.207 1.00 84.06 87 THR A C 1
ATOM 676 O O . THR A 1 87 ? -11.040 12.294 20.283 1.00 84.06 87 THR A O 1
ATOM 679 N N . PHE A 1 88 ? -10.553 10.128 20.578 1.00 82.31 88 PHE A N 1
ATOM 680 C CA . PHE A 1 88 ? -11.907 9.726 20.969 1.00 82.31 88 PHE A CA 1
ATOM 681 C C . PHE A 1 88 ? -12.059 9.474 22.480 1.00 82.31 88 PHE A C 1
ATOM 683 O O . PHE A 1 88 ? -13.186 9.376 22.973 1.00 82.31 88 PHE A O 1
ATOM 690 N N . GLY A 1 89 ? -10.960 9.413 23.240 1.00 77.56 89 GLY A N 1
ATOM 691 C CA . GLY A 1 89 ? -10.981 9.201 24.688 1.00 77.56 89 GLY A CA 1
ATOM 692 C C . GLY A 1 89 ? -11.653 7.879 25.071 1.00 77.56 89 GLY A C 1
ATOM 693 O O . GLY A 1 89 ? -11.387 6.834 24.482 1.00 77.56 89 GLY A O 1
ATOM 694 N N . ALA A 1 90 ? -12.563 7.930 26.049 1.00 68.62 90 ALA A N 1
ATOM 695 C CA . ALA A 1 90 ? -13.355 6.777 26.494 1.00 68.62 90 ALA A CA 1
ATOM 696 C C . ALA A 1 90 ? -14.532 6.425 25.559 1.00 68.62 90 ALA A C 1
ATOM 698 O O . ALA A 1 90 ? -15.248 5.452 25.812 1.00 68.62 90 ALA A O 1
ATOM 699 N N . ARG A 1 91 ? -14.774 7.201 24.486 1.00 72.31 91 ARG A N 1
ATOM 700 C CA . ARG A 1 91 ? -15.831 6.865 23.524 1.00 72.31 91 ARG A CA 1
ATOM 701 C C . ARG A 1 91 ? -15.435 5.589 22.791 1.00 72.31 91 ARG A C 1
ATOM 703 O O . ARG A 1 91 ? -14.386 5.518 22.156 1.00 72.31 91 ARG A O 1
ATOM 710 N N . LYS A 1 92 ? -16.299 4.574 22.861 1.00 66.88 92 LYS A N 1
ATOM 711 C CA . LYS A 1 92 ? -16.111 3.338 22.100 1.00 66.88 92 LYS A CA 1
ATOM 712 C C . LYS A 1 92 ? -16.165 3.660 20.611 1.00 66.88 92 LYS A C 1
ATOM 714 O O . LYS A 1 92 ? -17.187 4.135 20.123 1.00 66.88 92 LYS A O 1
ATOM 719 N N . VAL A 1 93 ? -15.092 3.346 19.892 1.00 69.75 93 VAL A N 1
ATOM 720 C CA . VAL A 1 93 ? -15.156 3.226 18.435 1.00 69.75 93 VAL A CA 1
ATOM 721 C C . VAL A 1 93 ? -15.887 1.914 18.142 1.00 69.75 93 VAL A C 1
ATOM 723 O O . VAL A 1 93 ? -15.390 0.855 18.527 1.00 69.75 93 VAL A O 1
ATOM 726 N N . PRO A 1 94 ? -17.074 1.949 17.515 1.00 64.75 94 PRO A N 1
ATOM 727 C CA . PRO A 1 94 ? -17.896 0.753 17.319 1.00 64.75 94 PRO A CA 1
ATOM 728 C C . PRO A 1 94 ? -17.315 -0.213 16.272 1.00 64.75 94 PRO A C 1
ATOM 730 O O . PRO A 1 94 ? -17.825 -1.316 16.108 1.00 64.75 94 PRO A O 1
ATOM 733 N N . SER A 1 95 ? -16.247 0.184 15.576 1.00 73.94 95 SER A N 1
ATOM 734 C CA . SER A 1 95 ? -15.667 -0.529 14.439 1.00 73.94 95 SER A CA 1
ATOM 735 C C . SER A 1 95 ? -14.267 -1.061 14.740 1.00 73.94 95 SER A C 1
ATOM 737 O O . SER A 1 95 ? -13.461 -0.395 15.394 1.00 73.94 95 SER A O 1
ATOM 739 N N . LYS A 1 96 ? -13.930 -2.230 14.182 1.00 84.62 96 LYS A N 1
ATOM 740 C CA . LYS A 1 96 ? -12.544 -2.720 14.177 1.00 84.62 96 LYS A CA 1
ATOM 741 C C . LYS A 1 96 ? -11.734 -1.867 13.203 1.00 84.62 96 LYS A C 1
ATOM 743 O O . LYS A 1 96 ? -12.024 -1.865 12.012 1.00 84.62 96 LYS A O 1
ATOM 748 N N . LEU A 1 97 ? -10.718 -1.165 13.690 1.00 87.00 97 LEU A N 1
ATOM 749 C CA . LEU A 1 97 ? -9.825 -0.383 12.836 1.00 87.00 97 LEU A CA 1
ATOM 750 C C . LEU A 1 97 ? -8.640 -1.243 12.392 1.00 87.00 97 LEU A C 1
ATOM 752 O O . LEU A 1 97 ? -7.988 -1.877 13.222 1.00 87.00 97 LEU A O 1
ATOM 756 N N . ILE A 1 98 ? -8.378 -1.265 11.089 1.00 89.62 98 ILE A N 1
ATOM 757 C CA . ILE A 1 98 ? -7.304 -2.037 10.466 1.00 89.62 98 ILE A CA 1
ATOM 758 C C . ILE A 1 98 ? -6.329 -1.041 9.831 1.00 89.62 98 ILE A C 1
ATOM 760 O O . ILE A 1 98 ? -6.714 -0.345 8.892 1.00 89.62 98 ILE A O 1
ATOM 764 N N . PRO A 1 99 ? -5.087 -0.924 10.322 1.00 89.25 99 PRO A N 1
ATOM 765 C CA . PRO A 1 99 ? -4.097 -0.065 9.693 1.00 89.25 99 PRO A CA 1
ATOM 766 C C . PRO A 1 99 ? -3.749 -0.583 8.294 1.00 89.25 99 PRO A C 1
ATOM 768 O O . PRO A 1 99 ? -3.527 -1.779 8.100 1.00 89.25 99 PRO A O 1
ATOM 771 N N . ALA A 1 100 ? -3.683 0.327 7.328 1.00 90.44 100 ALA A N 1
ATOM 772 C CA . ALA A 1 100 ? -3.409 0.025 5.931 1.00 90.44 100 ALA A CA 1
ATOM 773 C C . ALA A 1 100 ? -2.446 1.042 5.303 1.00 90.44 100 ALA A C 1
ATOM 775 O O . ALA A 1 100 ? -2.301 2.175 5.777 1.00 90.44 100 ALA A O 1
ATOM 776 N N . ILE A 1 101 ? -1.803 0.626 4.215 1.00 87.69 101 ILE A N 1
ATOM 777 C CA . ILE A 1 101 ? -0.984 1.467 3.342 1.00 87.69 101 ILE A CA 1
ATOM 778 C C . ILE A 1 101 ? -1.728 1.620 2.021 1.00 87.69 101 ILE A C 1
ATOM 780 O O . ILE A 1 101 ? -2.224 0.646 1.461 1.00 87.69 101 ILE A O 1
ATOM 784 N N . MET A 1 102 ? -1.807 2.850 1.533 1.00 89.69 102 MET A N 1
ATOM 785 C CA . MET A 1 102 ? -2.304 3.150 0.201 1.00 89.69 102 MET A CA 1
ATOM 786 C C . MET A 1 102 ? -1.123 3.211 -0.767 1.00 89.69 102 MET A C 1
ATOM 788 O O . MET A 1 102 ? -0.257 4.068 -0.624 1.00 89.69 102 MET A O 1
ATOM 792 N N . PHE A 1 103 ? -1.108 2.346 -1.770 1.00 87.69 103 PHE A N 1
ATOM 793 C CA . PHE A 1 103 ? -0.185 2.410 -2.895 1.00 87.69 103 PHE A CA 1
ATOM 794 C C . PHE A 1 103 ? -0.889 3.066 -4.073 1.00 87.69 103 PHE A C 1
ATOM 796 O O . PHE A 1 103 ? -1.919 2.570 -4.518 1.00 87.69 103 PHE A O 1
ATOM 803 N N . ARG A 1 104 ? -0.357 4.182 -4.568 1.00 87.88 104 ARG A N 1
ATOM 804 C CA . ARG A 1 104 ? -0.868 4.900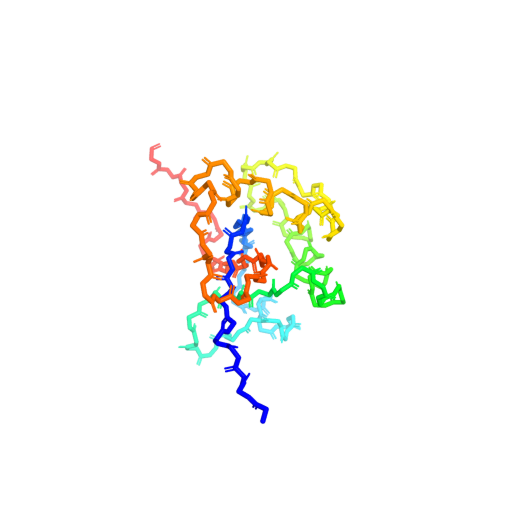 -5.736 1.00 87.88 104 ARG A CA 1
ATOM 805 C C . ARG A 1 104 ? 0.122 4.767 -6.882 1.00 87.88 104 ARG A C 1
ATOM 807 O O . ARG A 1 104 ? 1.229 5.279 -6.804 1.00 87.88 104 ARG A O 1
ATOM 814 N N . PHE A 1 105 ? -0.293 4.135 -7.961 1.00 87.12 105 PHE A N 1
ATOM 815 C CA . PHE A 1 105 ? 0.457 4.050 -9.198 1.00 87.12 105 PHE A CA 1
ATOM 816 C C . PHE A 1 105 ? 0.296 5.339 -10.013 1.00 87.12 105 PHE A C 1
ATOM 818 O O . PHE A 1 105 ? -0.804 5.872 -10.164 1.00 87.12 105 PHE A O 1
ATOM 825 N N . CYS A 1 106 ? 1.405 5.872 -10.509 1.00 84.75 106 CYS A N 1
ATOM 826 C CA . CYS A 1 106 ? 1.456 7.103 -11.279 1.00 84.75 106 CYS A CA 1
ATOM 827 C C . CYS A 1 106 ? 2.255 6.856 -12.558 1.00 84.75 106 CYS A C 1
ATOM 829 O O . CYS A 1 106 ? 3.455 6.600 -12.507 1.00 84.75 106 CYS A O 1
ATOM 831 N N . THR A 1 107 ? 1.586 6.965 -13.706 1.00 82.81 107 THR A N 1
ATOM 832 C CA . THR A 1 107 ? 2.207 6.783 -15.027 1.00 82.81 107 THR A CA 1
ATOM 833 C C . THR A 1 107 ? 2.886 8.038 -15.558 1.00 82.81 107 THR A C 1
ATOM 835 O O . THR A 1 107 ? 3.531 7.995 -16.602 1.00 82.81 107 THR A O 1
ATOM 838 N N . GLN A 1 108 ? 2.756 9.163 -14.851 1.00 72.44 108 GLN A N 1
ATOM 839 C CA . GLN A 1 108 ? 3.479 10.391 -15.157 1.00 72.44 108 GLN A CA 1
ATOM 840 C C . GLN A 1 108 ? 4.899 10.265 -14.596 1.00 72.44 108 GLN A C 1
ATOM 842 O O . GLN A 1 108 ? 5.184 10.634 -13.454 1.00 72.44 108 GLN A O 1
ATOM 847 N N . VAL A 1 109 ? 5.774 9.664 -15.401 1.00 62.50 109 VAL A N 1
ATOM 848 C CA . VAL A 1 109 ? 7.212 9.569 -15.146 1.00 62.50 109 VAL A CA 1
ATOM 849 C C . VAL A 1 109 ? 7.856 10.814 -15.756 1.00 62.50 109 VAL A C 1
ATOM 851 O O . VAL A 1 109 ? 8.107 10.868 -16.955 1.00 62.50 109 VAL A O 1
ATOM 854 N N . GLY A 1 110 ? 8.051 11.846 -14.933 1.00 53.81 110 GLY A N 1
ATOM 855 C CA . GLY A 1 110 ? 8.606 13.139 -15.348 1.00 53.81 110 GLY A CA 1
ATOM 856 C C . GLY A 1 110 ? 7.538 14.208 -15.596 1.00 53.81 110 GLY A C 1
ATOM 857 O O . GLY A 1 110 ? 6.738 14.103 -16.521 1.00 53.81 110 GLY A O 1
ATOM 858 N N . GLY A 1 111 ? 7.545 15.257 -14.765 1.00 44.16 111 GLY A N 1
ATOM 859 C CA . GLY A 1 111 ? 6.708 16.441 -14.979 1.00 44.16 111 GLY A CA 1
ATOM 860 C C . GLY A 1 111 ? 6.172 17.141 -13.729 1.00 44.16 111 GLY A C 1
ATOM 861 O O . GLY A 1 111 ? 5.022 17.560 -13.738 1.00 44.16 111 GLY A O 1
ATOM 862 N N . HIS A 1 112 ? 6.972 17.329 -12.676 1.00 42.69 112 HIS A N 1
ATOM 863 C CA . HIS A 1 112 ? 6.809 18.539 -11.864 1.00 42.69 112 HIS A CA 1
ATOM 864 C C . HIS A 1 112 ? 7.781 19.592 -12.400 1.00 42.69 112 HIS A C 1
ATOM 866 O O . HIS A 1 112 ? 8.883 19.756 -11.893 1.00 42.69 112 HIS A O 1
ATOM 872 N N . GLN A 1 113 ? 7.378 20.268 -13.477 1.00 40.66 113 GLN A N 1
ATOM 873 C CA . GLN A 1 113 ? 7.714 21.681 -13.628 1.00 40.66 113 GLN A CA 1
ATOM 874 C C . GLN A 1 113 ? 6.494 22.444 -13.120 1.00 40.66 113 GLN A C 1
ATOM 876 O O . GLN A 1 113 ? 5.515 22.622 -13.843 1.00 40.66 113 GLN A O 1
ATOM 881 N N . GLY A 1 114 ? 6.521 22.755 -11.829 1.00 34.75 114 GLY A N 1
ATOM 882 C CA . GLY A 1 114 ? 5.738 23.822 -11.224 1.00 34.75 114 GLY A CA 1
ATOM 883 C C . GLY A 1 114 ? 6.726 24.824 -10.667 1.00 34.75 114 GLY A C 1
ATOM 884 O O . GLY A 1 114 ? 7.674 24.347 -10.001 1.00 34.75 114 GLY A O 1
#

Radius of gyration: 16.42 Å; chains: 1; bounding box: 37×37×46 Å

pLDDT: mean 76.24, std 14.47, range [34.75, 90.88]

Organism: Aspergillus sclerotiicarbonarius (strain CBS 121057 / IBT 28362) (NCBI:txid1448318)

Sequence (114 aa):
LSRLPSWMVVLRVVVIHADQQTGARSGLVGVLGDAPVQIIPVDERDRVEAYLALAEANKRNDPSEKDLQRYLAHSAHRALRQKVGMTFGARKVPSKLIPAIMFRFCTQVGGHQG

Secondary structure (DSSP, 8-state):
---PPEEEEEEEEEEEE--HHHHHHHSSS-TTTS-SEEEEETT-HHHHHHHHHHHHHTGGG-----------HHHHHHHHHHHHHHHHTTS---SEEEEEEEEEEE---S----

Foldseek 3Di:
DDDQAEDEDAPAEQEAADALVLQVVLVLAPSPDDQRKDKFFLVVPVNVVSLLVSRVVRVVLPPPPDDPPSPNSVVQVVVVVVVCCVVQPPDDPSHHYTYIHMYGYDNPRDDPPD